Protein AF-A0A328SAB6-F1 (afdb_monomer_lite)

Structure (mmCIF, N/CA/C/O backbone):
data_AF-A0A328SAB6-F1
#
_entry.id   AF-A0A328SAB6-F1
#
loop_
_atom_site.group_PDB
_atom_site.id
_atom_site.type_symbol
_atom_site.label_atom_id
_atom_site.label_alt_id
_atom_site.label_comp_id
_atom_site.label_asym_id
_atom_site.label_entity_id
_atom_site.label_seq_id
_atom_site.pdbx_PDB_ins_code
_atom_site.Cartn_x
_atom_site.Cartn_y
_atom_site.Cartn_z
_atom_site.occupancy
_atom_site.B_iso_or_equiv
_atom_site.auth_seq_id
_atom_site.auth_comp_id
_atom_site.auth_asym_id
_atom_site.auth_atom_id
_atom_site.pdbx_PDB_model_num
ATOM 1 N N . MET A 1 1 ? -14.548 -0.091 11.273 1.00 74.00 1 MET A N 1
ATOM 2 C CA . MET A 1 1 ? -14.687 -1.023 10.130 1.00 74.00 1 MET A CA 1
ATOM 3 C C . MET A 1 1 ? -13.299 -1.236 9.564 1.00 74.00 1 MET A C 1
ATOM 5 O O . MET A 1 1 ? -12.525 -0.290 9.611 1.00 74.00 1 MET A O 1
ATOM 9 N N . LYS A 1 2 ? -12.967 -2.448 9.119 1.00 86.38 2 LYS A N 1
ATOM 10 C CA . LYS A 1 2 ? -11.664 -2.724 8.511 1.00 86.38 2 LYS A CA 1
ATOM 11 C C . LYS A 1 2 ? -11.809 -2.786 6.995 1.00 86.38 2 LYS A C 1
ATOM 13 O O . LYS A 1 2 ? -12.776 -3.380 6.518 1.00 86.38 2 LYS A O 1
ATOM 18 N N . THR A 1 3 ? -10.871 -2.185 6.271 1.00 90.56 3 THR A N 1
ATOM 19 C CA . THR A 1 3 ? -10.882 -2.111 4.805 1.00 90.56 3 THR A CA 1
ATOM 20 C C . THR A 1 3 ? -9.542 -2.575 4.254 1.00 90.56 3 THR A C 1
ATOM 22 O O . THR A 1 3 ? -8.490 -2.272 4.815 1.00 90.56 3 THR A O 1
ATOM 25 N N . LYS A 1 4 ? -9.586 -3.311 3.139 1.00 90.94 4 LYS A N 1
ATOM 26 C CA . LYS A 1 4 ? -8.392 -3.690 2.382 1.00 90.94 4 LYS A CA 1
ATOM 27 C C . LYS A 1 4 ? -7.927 -2.504 1.552 1.00 90.94 4 LYS A C 1
ATOM 29 O O . LYS A 1 4 ? -8.702 -1.967 0.768 1.00 90.94 4 LYS A O 1
ATOM 34 N N . ILE A 1 5 ? -6.674 -2.114 1.726 1.00 94.62 5 ILE A N 1
ATOM 35 C CA . ILE A 1 5 ? -6.073 -0.982 1.026 1.00 94.62 5 ILE A CA 1
ATOM 36 C C . ILE A 1 5 ? -4.715 -1.362 0.445 1.00 94.62 5 ILE A C 1
ATOM 38 O O . ILE A 1 5 ? -4.050 -2.313 0.870 1.00 94.62 5 ILE A O 1
ATOM 42 N N . CYS A 1 6 ? -4.273 -0.562 -0.514 1.00 93.56 6 CYS A N 1
ATOM 43 C CA . CYS A 1 6 ? -2.912 -0.581 -0.999 1.00 93.56 6 CYS A CA 1
ATOM 44 C C . CYS A 1 6 ? -1.952 -0.140 0.123 1.00 93.56 6 CYS A C 1
ATOM 46 O O . CYS A 1 6 ? -2.060 0.995 0.593 1.00 93.56 6 CYS A O 1
ATOM 48 N N . PRO A 1 7 ? -0.951 -0.958 0.495 1.00 92.0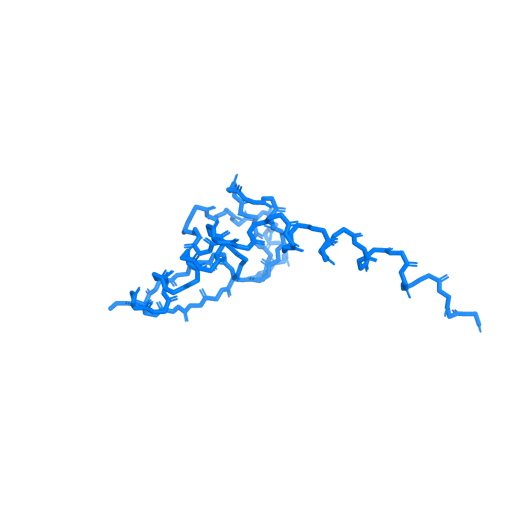6 7 PRO A N 1
ATOM 49 C CA . PRO A 1 7 ? 0.011 -0.606 1.545 1.00 92.06 7 PRO A CA 1
ATOM 50 C C . PRO A 1 7 ? 0.935 0.556 1.159 1.00 92.06 7 PRO A C 1
ATOM 52 O O . PRO A 1 7 ? 1.656 1.080 2.000 1.00 92.06 7 PRO A O 1
ATOM 55 N N . ARG A 1 8 ? 0.957 0.937 -0.123 1.00 90.38 8 ARG A N 1
ATOM 56 C CA . ARG A 1 8 ? 1.835 1.989 -0.639 1.00 90.38 8 ARG A CA 1
ATOM 57 C C . ARG A 1 8 ? 1.189 3.370 -0.585 1.00 90.38 8 ARG A C 1
ATOM 59 O O . ARG A 1 8 ? 1.836 4.317 -0.160 1.00 90.38 8 ARG A O 1
ATOM 66 N N . CYS A 1 9 ? -0.048 3.479 -1.066 1.00 92.12 9 CYS A N 1
ATOM 67 C CA . CYS A 1 9 ? -0.736 4.763 -1.233 1.00 92.12 9 CYS A CA 1
ATOM 68 C C . CYS A 1 9 ? -2.009 4.906 -0.396 1.00 92.12 9 CYS A C 1
ATOM 70 O O . CYS A 1 9 ? -2.643 5.953 -0.429 1.00 92.12 9 CYS A O 1
ATOM 72 N N . GLY A 1 10 ? -2.434 3.847 0.296 1.00 92.06 10 GLY A N 1
ATOM 73 C CA . GLY A 1 10 ? -3.652 3.857 1.103 1.00 92.06 10 GLY A CA 1
ATOM 74 C C . GLY A 1 10 ? -4.957 3.873 0.305 1.00 92.06 10 GLY A C 1
ATOM 75 O O . GLY A 1 10 ? -6.030 4.055 0.877 1.00 92.06 10 GLY A O 1
ATOM 76 N N . SER A 1 11 ? -4.892 3.687 -1.016 1.00 92.94 11 SER A N 1
ATOM 77 C CA . SER A 1 11 ? -6.079 3.580 -1.866 1.00 92.94 11 SER A CA 1
ATOM 78 C C . SER A 1 11 ? -6.768 2.228 -1.681 1.00 92.94 11 SER A C 1
ATOM 80 O O . SER A 1 11 ? -6.109 1.190 -1.657 1.00 92.94 11 SER A O 1
ATOM 82 N N . ASP A 1 12 ? -8.090 2.243 -1.569 1.00 91.94 12 ASP A N 1
ATOM 83 C CA . ASP A 1 12 ? -8.960 1.066 -1.646 1.00 91.94 12 ASP A CA 1
ATOM 84 C C . ASP A 1 12 ? -9.343 0.695 -3.090 1.00 91.94 12 ASP A C 1
ATOM 86 O O . ASP A 1 12 ? -10.020 -0.308 -3.299 1.00 91.94 12 ASP A O 1
ATOM 90 N N . ASP A 1 13 ? -8.866 1.455 -4.084 1.00 93.19 13 ASP A N 1
ATOM 91 C CA . ASP A 1 13 ? -9.025 1.148 -5.509 1.00 93.19 13 ASP A CA 1
ATOM 92 C C . ASP A 1 13 ? -8.000 0.081 -5.930 1.00 93.19 13 ASP A C 1
ATOM 94 O O . ASP A 1 13 ? -6.936 0.355 -6.504 1.00 93.19 13 ASP A O 1
ATOM 98 N N . ILE A 1 14 ? -8.291 -1.150 -5.504 1.00 91.56 14 ILE A N 1
ATOM 99 C CA . ILE A 1 14 ? -7.474 -2.339 -5.728 1.00 91.56 14 ILE A CA 1
ATOM 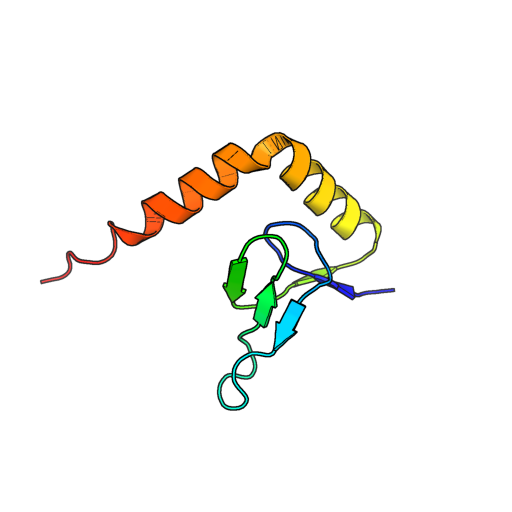100 C C . ILE A 1 14 ? -8.276 -3.430 -6.439 1.00 91.56 14 ILE A C 1
ATOM 102 O O . ILE A 1 14 ? -9.375 -3.796 -6.028 1.00 91.56 14 ILE A O 1
ATOM 106 N N . GLU A 1 15 ? -7.689 -4.007 -7.479 1.00 90.75 15 GLU A N 1
ATOM 107 C CA . GLU A 1 15 ? -8.291 -5.065 -8.283 1.00 90.75 15 GLU A CA 1
ATOM 108 C C . GLU A 1 15 ? -7.530 -6.375 -8.114 1.00 90.75 15 GLU A C 1
ATOM 110 O O . GLU A 1 15 ? -6.300 -6.413 -8.073 1.00 90.75 15 GLU A O 1
ATOM 115 N N . TRP A 1 16 ? -8.257 -7.484 -8.010 1.00 85.75 16 TRP A N 1
ATOM 116 C CA . TRP A 1 16 ? -7.640 -8.801 -7.934 1.00 85.75 16 TRP A CA 1
ATOM 117 C C . TRP A 1 16 ? -7.307 -9.301 -9.343 1.00 85.75 16 TRP A C 1
ATOM 119 O O . TRP A 1 16 ? -8.196 -9.435 -10.181 1.00 85.75 16 TRP A O 1
ATOM 129 N N . ILE A 1 17 ? -6.023 -9.549 -9.617 1.00 81.19 17 ILE A N 1
ATOM 130 C CA . ILE A 1 17 ? -5.526 -9.661 -11.000 1.00 81.19 17 ILE A CA 1
ATOM 131 C C . ILE A 1 17 ? -5.447 -11.110 -11.496 1.00 81.19 17 ILE A C 1
ATOM 133 O O . ILE A 1 17 ? -5.627 -11.361 -12.685 1.00 81.19 17 ILE A O 1
ATOM 137 N N . ILE A 1 18 ? -5.139 -12.078 -10.619 1.00 76.06 18 ILE A N 1
ATOM 138 C CA . ILE A 1 18 ? -4.859 -13.465 -11.030 1.00 76.06 18 ILE A CA 1
ATOM 139 C C . ILE A 1 18 ? -5.612 -14.467 -10.137 1.00 76.06 18 ILE A C 1
ATOM 141 O O . ILE A 1 18 ? -5.259 -14.616 -8.967 1.00 76.06 18 ILE A O 1
ATOM 145 N N . PRO A 1 19 ? -6.565 -15.249 -10.689 1.00 69.56 19 PRO A N 1
ATOM 146 C CA . PRO A 1 19 ? -7.356 -16.229 -9.937 1.00 69.56 19 PRO A CA 1
ATOM 147 C C . PRO A 1 19 ? -6.537 -17.325 -9.245 1.00 69.56 19 PRO A C 1
ATOM 149 O O . PRO A 1 19 ? -6.941 -17.856 -8.214 1.00 69.56 19 PRO A O 1
ATOM 152 N N . GLN A 1 20 ? -5.395 -17.674 -9.842 1.00 77.25 20 GLN A N 1
ATOM 153 C CA . GLN A 1 20 ? -4.470 -18.710 -9.371 1.00 77.25 20 GLN A CA 1
ATOM 154 C C . GLN A 1 20 ? -3.568 -18.215 -8.224 1.00 77.25 20 GLN A C 1
ATOM 156 O O . GLN A 1 20 ? -3.053 -19.025 -7.464 1.00 77.25 20 GLN A O 1
ATOM 161 N N . ASN A 1 21 ? -3.401 -16.893 -8.078 1.00 70.56 21 ASN A N 1
ATOM 162 C CA . ASN A 1 21 ? -2.602 -16.262 -7.029 1.00 70.56 21 ASN A CA 1
ATOM 163 C C . ASN A 1 21 ? -3.531 -15.474 -6.092 1.00 70.56 21 ASN A C 1
ATOM 165 O O . ASN A 1 21 ? -3.797 -14.283 -6.277 1.00 70.56 21 ASN A O 1
ATOM 169 N N . TRP A 1 22 ? -4.011 -16.143 -5.042 1.00 68.75 22 TRP A N 1
ATOM 170 C CA . TRP A 1 22 ? -4.975 -15.601 -4.069 1.00 68.75 22 TRP A CA 1
ATOM 171 C C . TRP A 1 22 ? -4.476 -14.393 -3.250 1.00 68.75 22 TRP A C 1
ATOM 173 O O . TRP A 1 22 ? -5.253 -13.793 -2.510 1.00 68.75 22 TRP A O 1
ATOM 183 N N . SER A 1 23 ? -3.214 -13.989 -3.419 1.00 76.56 23 SER A N 1
ATOM 184 C CA . SER A 1 23 ? -2.576 -12.900 -2.668 1.00 76.56 23 SER A CA 1
ATOM 185 C C . SER A 1 23 ? -2.124 -11.716 -3.531 1.00 76.56 23 SER A C 1
ATOM 187 O O . SER A 1 23 ? -1.428 -10.843 -3.019 1.00 76.56 23 SER A O 1
ATOM 189 N N . GLN A 1 24 ? -2.479 -11.662 -4.822 1.00 86.44 24 GLN A N 1
ATOM 190 C CA . GLN A 1 24 ? -1.947 -10.650 -5.742 1.00 86.44 24 GLN A CA 1
ATOM 191 C C . GLN A 1 24 ? -3.015 -9.672 -6.238 1.00 86.44 24 GLN A C 1
ATOM 193 O O . GLN A 1 24 ? -3.866 -10.013 -7.057 1.00 86.44 24 GLN A O 1
ATOM 198 N N . TRP A 1 25 ? -2.933 -8.439 -5.752 1.00 90.38 25 TRP A N 1
ATOM 199 C CA . TRP A 1 25 ? -3.831 -7.334 -6.074 1.00 90.38 25 TRP A CA 1
ATOM 200 C C . TRP A 1 25 ? -3.063 -6.242 -6.816 1.00 90.38 25 TRP A C 1
ATOM 202 O O . TRP A 1 25 ? -1.889 -6.025 -6.523 1.00 90.38 25 TRP A O 1
ATOM 212 N N . SER A 1 26 ? -3.707 -5.548 -7.752 1.00 91.56 26 SER A N 1
ATOM 213 C CA . SER A 1 26 ? -3.177 -4.342 -8.393 1.00 91.56 26 SER A CA 1
ATOM 214 C C . SER A 1 26 ? -3.841 -3.125 -7.795 1.00 91.56 26 SER A C 1
ATOM 216 O O . SER A 1 26 ? -5.051 -3.112 -7.628 1.00 91.56 26 SER A O 1
ATOM 218 N N . CYS A 1 27 ? -3.069 -2.090 -7.512 1.00 93.19 27 CYS A N 1
ATOM 219 C CA . CYS A 1 27 ? -3.580 -0.780 -7.155 1.00 93.19 27 CYS A CA 1
ATOM 220 C C . CYS A 1 27 ? -3.575 0.128 -8.383 1.00 93.19 27 CYS A C 1
ATOM 222 O O . CYS A 1 27 ? -2.507 0.417 -8.933 1.00 93.19 27 CYS A O 1
ATOM 224 N N . ASN A 1 28 ? -4.738 0.662 -8.743 1.00 91.31 28 ASN A N 1
ATOM 225 C CA . ASN A 1 28 ? -4.885 1.541 -9.904 1.00 91.31 28 ASN A CA 1
ATOM 226 C C . ASN A 1 28 ? -4.327 2.951 -9.670 1.00 91.31 28 ASN A C 1
ATOM 228 O O . ASN A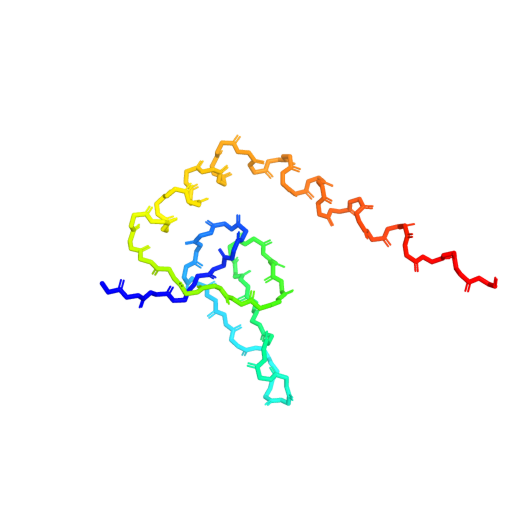 1 28 ? -4.066 3.685 -10.619 1.00 91.31 28 ASN A O 1
ATOM 232 N N . ASN A 1 29 ? -4.104 3.340 -8.411 1.00 91.50 29 ASN A N 1
ATOM 233 C CA . ASN A 1 29 ? -3.606 4.674 -8.071 1.00 91.50 29 ASN A CA 1
ATOM 234 C C . ASN A 1 29 ? -2.079 4.808 -8.212 1.00 91.50 29 ASN A C 1
ATOM 236 O O . ASN A 1 29 ? -1.570 5.850 -8.621 1.00 91.50 29 ASN A O 1
ATOM 240 N N . CYS A 1 30 ? -1.338 3.760 -7.842 1.00 89.81 30 CYS A N 1
ATOM 241 C CA . CYS A 1 30 ? 0.127 3.804 -7.755 1.00 89.81 30 CYS A CA 1
ATOM 242 C C . CYS A 1 30 ? 0.832 2.654 -8.485 1.00 89.81 30 CYS A C 1
ATOM 244 O O . CYS A 1 30 ? 2.038 2.475 -8.304 1.00 89.81 30 CYS A O 1
ATOM 246 N N . ASN A 1 31 ? 0.080 1.859 -9.256 1.00 88.88 31 ASN A N 1
ATOM 247 C CA . ASN A 1 31 ? 0.549 0.688 -10.004 1.00 88.88 31 ASN A CA 1
ATOM 248 C C . ASN A 1 31 ? 1.261 -0.367 -9.136 1.00 88.88 31 ASN A C 1
ATOM 250 O O . ASN A 1 31 ? 2.020 -1.196 -9.636 1.00 88.88 31 ASN A O 1
ATOM 254 N N . TYR A 1 32 ? 1.025 -0.353 -7.821 1.00 90.12 32 TYR A N 1
ATOM 255 C CA . TYR A 1 32 ? 1.524 -1.385 -6.922 1.00 90.12 32 TYR A CA 1
ATOM 256 C C . TYR A 1 32 ? 0.817 -2.705 -7.215 1.00 90.12 32 TYR A C 1
ATOM 258 O O . TYR A 1 32 ? -0.407 -2.755 -7.177 1.00 90.12 32 TYR A O 1
ATOM 266 N N . THR A 1 33 ? 1.581 -3.768 -7.454 1.00 90.38 33 THR A N 1
ATOM 267 C CA . THR A 1 33 ? 1.047 -5.123 -7.602 1.00 90.38 33 THR A CA 1
ATOM 268 C C . THR A 1 33 ? 1.620 -6.017 -6.510 1.00 90.38 33 THR A C 1
ATOM 270 O O . THR A 1 33 ? 2.836 -6.171 -6.416 1.00 90.38 33 THR A O 1
ATOM 273 N N . GLY A 1 34 ? 0.762 -6.592 -5.672 1.00 89.31 34 GLY A N 1
ATOM 274 C CA . GLY A 1 34 ? 1.187 -7.394 -4.529 1.00 89.31 34 GLY A CA 1
ATOM 275 C C . GLY A 1 34 ? 0.085 -7.624 -3.492 1.00 89.31 34 GLY A C 1
ATOM 276 O O . GLY A 1 34 ? -1.094 -7.405 -3.780 1.00 89.31 34 GLY A O 1
ATOM 277 N N . PRO A 1 35 ? 0.446 -8.092 -2.288 1.00 89.94 35 PRO A N 1
ATOM 278 C CA . PRO A 1 35 ? -0.495 -8.272 -1.189 1.00 89.94 35 PRO A CA 1
ATOM 279 C C . PRO A 1 35 ? -1.042 -6.939 -0.667 1.00 89.94 35 PRO A C 1
ATOM 281 O O . PRO A 1 35 ? -0.372 -5.909 -0.682 1.00 89.94 35 PRO A O 1
ATOM 284 N N . VAL A 1 36 ? -2.274 -6.975 -0.166 1.00 92.00 36 VAL A N 1
ATOM 285 C CA . VAL A 1 36 ? -2.969 -5.815 0.411 1.00 92.00 36 VAL A CA 1
ATOM 286 C C . VAL A 1 36 ? -3.029 -5.929 1.922 1.00 92.00 36 VAL A C 1
ATOM 288 O O . VAL A 1 36 ? -2.958 -7.029 2.471 1.00 92.00 36 VAL A O 1
ATOM 291 N N . VAL A 1 37 ? -3.169 -4.790 2.593 1.00 92.44 37 VAL A N 1
ATOM 292 C CA . VAL A 1 37 ? -3.263 -4.729 4.053 1.00 92.44 37 VAL A CA 1
ATOM 293 C C . VAL A 1 37 ? -4.681 -4.381 4.466 1.00 92.44 37 VAL A C 1
ATOM 295 O O . VAL A 1 37 ? -5.355 -3.596 3.803 1.00 92.44 37 VAL A O 1
ATOM 298 N N . GLU A 1 38 ? -5.143 -4.993 5.549 1.00 93.50 38 GLU A N 1
ATOM 299 C CA . GLU A 1 38 ? -6.440 -4.699 6.142 1.00 93.50 38 GLU A CA 1
ATOM 300 C C . GLU A 1 38 ? -6.230 -3.814 7.370 1.00 93.50 38 GLU A C 1
ATOM 302 O O . GLU A 1 38 ? -5.602 -4.236 8.341 1.00 93.50 38 GLU A O 1
ATOM 307 N N . VAL A 1 39 ? -6.748 -2.589 7.314 1.00 93.75 39 VAL A N 1
ATOM 308 C CA . VAL A 1 39 ? -6.544 -1.579 8.357 1.00 93.75 39 VAL A CA 1
ATOM 3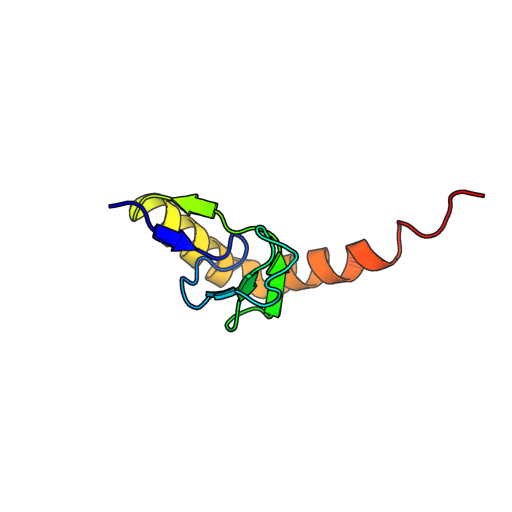09 C C . VAL A 1 39 ? -7.857 -0.900 8.740 1.00 93.75 39 VAL A C 1
ATOM 311 O O . VAL A 1 39 ? -8.856 -0.986 8.019 1.00 93.75 39 VAL A O 1
ATOM 314 N N . ASP A 1 40 ? -7.868 -0.242 9.894 1.00 95.12 40 ASP A N 1
ATOM 315 C CA . ASP A 1 40 ? -8.919 0.691 10.308 1.00 95.12 40 ASP A CA 1
ATOM 316 C C . ASP A 1 40 ? -8.813 2.052 9.596 1.00 95.12 40 ASP A C 1
ATOM 318 O O . ASP A 1 40 ? -7.864 2.340 8.867 1.00 95.12 40 ASP A O 1
ATOM 322 N N . THR A 1 41 ? -9.837 2.886 9.780 1.00 91.06 41 THR A N 1
ATOM 323 C CA . THR A 1 41 ? -9.939 4.195 9.126 1.00 91.06 41 THR A CA 1
ATOM 324 C C . THR A 1 41 ? -8.782 5.129 9.490 1.00 91.06 41 THR A C 1
ATOM 326 O O . THR A 1 41 ? -8.239 5.759 8.592 1.00 91.06 41 THR A O 1
ATOM 329 N N . GLU A 1 42 ? -8.363 5.162 10.757 1.00 93.06 42 GLU A N 1
ATOM 330 C CA . GLU A 1 42 ? -7.278 6.036 11.232 1.00 93.06 42 GLU A CA 1
ATOM 331 C C . GLU A 1 42 ? -5.948 5.668 10.559 1.00 93.06 42 GLU A C 1
ATOM 333 O O . GLU A 1 42 ? -5.277 6.511 9.964 1.00 93.06 42 GLU A O 1
ATOM 338 N N . SER A 1 43 ? -5.628 4.374 10.536 1.00 92.75 43 SER A N 1
ATOM 339 C CA . SER A 1 43 ? -4.443 3.857 9.847 1.00 92.75 43 SER A CA 1
ATOM 340 C C . SER A 1 43 ? -4.483 4.118 8.335 1.00 92.75 43 SER A C 1
ATOM 342 O O . SER A 1 43 ? -3.452 4.373 7.712 1.00 92.75 43 SER A O 1
ATOM 344 N N . LYS A 1 44 ? -5.670 4.056 7.712 1.00 92.62 44 LYS A N 1
ATOM 345 C CA . LYS A 1 44 ? -5.836 4.384 6.287 1.00 92.62 44 LYS A CA 1
ATOM 346 C C . LYS A 1 44 ? -5.470 5.845 6.019 1.00 92.62 44 LYS A C 1
ATOM 348 O O . LYS A 1 44 ? -4.752 6.105 5.055 1.00 92.62 44 LYS A O 1
ATOM 353 N N . GLU A 1 45 ? -5.949 6.769 6.847 1.00 93.31 45 GLU A N 1
ATOM 354 C CA . GLU A 1 45 ? -5.667 8.202 6.715 1.00 93.31 45 GLU A CA 1
ATOM 355 C C . GLU A 1 45 ? -4.170 8.496 6.884 1.00 93.31 45 GLU A C 1
ATOM 357 O O . GLU A 1 45 ? -3.600 9.224 6.072 1.00 93.31 45 GLU A O 1
ATOM 362 N N . GLU A 1 46 ? -3.500 7.854 7.846 1.00 94.00 46 GLU A N 1
ATOM 363 C CA . GLU A 1 46 ? -2.049 7.997 8.042 1.00 94.00 46 GLU A CA 1
ATOM 364 C C . GLU A 1 46 ? -1.247 7.555 6.804 1.00 94.00 46 GLU A C 1
ATOM 366 O O . GLU A 1 46 ? -0.340 8.257 6.346 1.00 94.00 46 GLU A O 1
ATOM 371 N N . ILE A 1 47 ? -1.606 6.413 6.206 1.00 93.12 47 ILE A N 1
ATOM 372 C CA . ILE A 1 47 ? -0.935 5.902 5.000 1.00 93.12 47 ILE A CA 1
ATOM 373 C C . ILE A 1 47 ? -1.161 6.843 3.811 1.00 93.12 47 ILE A C 1
ATOM 375 O O . ILE A 1 47 ? -0.234 7.078 3.030 1.00 93.12 47 ILE A O 1
ATOM 379 N N . GLN A 1 48 ? -2.375 7.380 3.663 1.00 92.94 48 GLN A N 1
ATOM 380 C CA . GLN A 1 48 ? -2.695 8.336 2.603 1.00 92.94 48 GLN A CA 1
ATOM 381 C C . GLN A 1 48 ? -1.903 9.636 2.772 1.00 92.94 48 GLN A C 1
ATOM 383 O O . GLN A 1 48 ? -1.268 10.084 1.818 1.00 92.94 48 GLN A O 1
ATOM 388 N N . GLU A 1 49 ? -1.844 10.187 3.985 1.00 94.38 49 GLU A N 1
ATOM 389 C CA . GLU A 1 49 ? -1.089 11.408 4.270 1.00 94.38 49 GLU A CA 1
ATOM 390 C C . GLU A 1 49 ? 0.418 11.220 4.020 1.00 94.38 49 GLU A C 1
ATOM 392 O O . GLU A 1 49 ? 1.078 12.063 3.401 1.00 94.38 49 GLU A O 1
ATOM 397 N N . ASN A 1 50 ? 0.975 10.085 4.452 1.00 92.88 50 ASN A N 1
ATOM 398 C CA . ASN A 1 50 ? 2.370 9.737 4.193 1.00 92.88 50 ASN A CA 1
ATOM 399 C C . ASN A 1 50 ? 2.652 9.626 2.688 1.00 92.88 50 ASN A C 1
ATOM 401 O O . ASN A 1 50 ? 3.679 10.111 2.205 1.00 92.88 50 ASN A O 1
ATOM 405 N N . TRP A 1 51 ? 1.734 9.026 1.926 1.00 92.00 51 TRP A N 1
ATOM 406 C CA . TRP A 1 51 ? 1.848 8.966 0.473 1.00 92.00 51 TRP A CA 1
ATOM 407 C C . TRP A 1 51 ? 1.841 10.360 -0.151 1.00 92.00 51 TRP A C 1
ATOM 409 O O . TRP A 1 51 ? 2.704 10.638 -0.976 1.00 92.00 51 TRP A O 1
ATOM 419 N N . GLU A 1 52 ? 0.952 11.264 0.257 1.00 91.62 52 GLU A N 1
ATOM 420 C CA . GLU A 1 52 ? 0.917 12.632 -0.276 1.00 91.62 52 GLU A CA 1
ATOM 421 C C . GLU A 1 52 ? 2.214 13.408 -0.008 1.00 91.62 52 GLU A C 1
ATOM 423 O O . GLU A 1 52 ? 2.711 14.106 -0.896 1.00 91.62 52 GLU A O 1
ATOM 428 N N . LYS A 1 53 ? 2.807 13.238 1.179 1.00 93.44 53 LYS A N 1
ATOM 429 C CA . LYS A 1 53 ? 4.054 13.913 1.574 1.00 93.44 53 LYS A CA 1
ATOM 430 C C . LYS A 1 53 ? 5.300 13.309 0.918 1.00 93.44 53 LYS A C 1
ATOM 432 O O . LYS A 1 53 ? 6.207 14.049 0.539 1.00 93.44 53 LYS A O 1
ATOM 437 N N . HIS A 1 54 ? 5.346 11.985 0.753 1.00 92.38 54 HIS A N 1
ATOM 438 C CA . HIS A 1 54 ? 6.564 11.255 0.372 1.00 92.38 54 HIS A CA 1
ATOM 439 C C . HIS A 1 54 ? 6.477 10.508 -0.966 1.00 92.38 54 HIS A C 1
ATOM 441 O O . HIS A 1 54 ? 7.411 9.783 -1.323 1.00 92.38 54 HIS A O 1
ATOM 447 N N . LYS A 1 55 ? 5.411 10.699 -1.755 1.00 88.81 55 LYS A N 1
ATOM 448 C CA . LYS A 1 55 ? 5.209 10.075 -3.077 1.00 88.81 55 LYS A CA 1
ATOM 449 C C . LYS A 1 55 ? 6.480 9.959 -3.937 1.00 88.81 55 LYS A C 1
ATOM 451 O O . LYS A 1 55 ? 6.779 8.841 -4.365 1.00 88.81 55 LYS A O 1
ATOM 456 N N . PRO A 1 56 ? 7.244 11.041 -4.212 1.00 88.06 56 PRO A N 1
ATOM 457 C CA . PRO A 1 56 ? 8.415 10.948 -5.087 1.00 88.06 56 PRO A CA 1
ATOM 458 C C . PRO A 1 56 ? 9.516 10.045 -4.514 1.00 88.06 56 PRO A C 1
ATOM 460 O O . PRO A 1 56 ? 10.155 9.304 -5.259 1.00 88.06 56 PRO A O 1
ATOM 463 N N . GLU A 1 57 ? 9.721 10.060 -3.197 1.00 88.69 57 GLU A N 1
ATOM 464 C CA . GLU A 1 57 ? 10.722 9.222 -2.535 1.00 88.69 57 GLU A CA 1
ATOM 465 C C . GLU A 1 57 ? 10.306 7.750 -2.516 1.00 88.69 57 GLU A C 1
ATOM 467 O O . GLU A 1 57 ? 11.130 6.872 -2.777 1.00 88.69 57 GLU A O 1
ATOM 472 N N . ILE A 1 58 ? 9.025 7.476 -2.245 1.00 86.81 58 ILE A N 1
ATOM 473 C CA . ILE A 1 58 ? 8.477 6.115 -2.229 1.00 86.81 58 ILE A CA 1
ATOM 474 C C . ILE A 1 58 ? 8.596 5.490 -3.622 1.00 86.81 58 ILE A C 1
ATOM 476 O O . ILE A 1 58 ? 9.075 4.362 -3.746 1.00 86.81 58 ILE A O 1
ATOM 480 N N . LEU A 1 59 ? 8.239 6.232 -4.677 1.00 85.62 59 LEU A N 1
ATOM 481 C CA . LEU A 1 59 ? 8.389 5.769 -6.058 1.00 85.62 59 LEU A CA 1
ATOM 482 C C . LEU A 1 59 ? 9.857 5.493 -6.408 1.00 85.62 59 LEU A C 1
ATOM 484 O O . LEU A 1 59 ? 10.163 4.419 -6.932 1.00 85.62 59 LEU A O 1
ATOM 488 N N . ARG A 1 60 ? 10.778 6.397 -6.044 1.00 85.62 60 ARG A N 1
ATOM 489 C CA . ARG A 1 60 ? 12.217 6.224 -6.303 1.00 85.62 60 ARG A CA 1
ATOM 490 C C . ARG A 1 60 ? 12.790 4.983 -5.616 1.00 85.62 60 ARG A C 1
ATOM 492 O O . ARG A 1 60 ? 13.497 4.210 -6.255 1.00 85.62 60 ARG A O 1
ATOM 499 N N . LYS A 1 61 ? 12.450 4.759 -4.342 1.00 80.81 61 LYS A N 1
ATOM 500 C CA . LYS A 1 61 ? 12.883 3.571 -3.582 1.00 80.81 61 LYS A CA 1
ATOM 501 C C . LYS A 1 61 ? 12.359 2.272 -4.186 1.00 80.81 61 LYS A C 1
ATOM 503 O O . LYS A 1 61 ? 13.028 1.250 -4.107 1.00 80.81 61 LYS A O 1
ATOM 508 N N . THR A 1 62 ? 11.162 2.295 -4.767 1.00 74.56 62 THR A N 1
ATOM 509 C CA . THR A 1 62 ? 10.578 1.091 -5.372 1.00 74.56 62 THR A CA 1
ATOM 510 C C . THR A 1 62 ? 11.151 0.763 -6.743 1.00 74.56 62 THR A C 1
ATOM 512 O O . THR A 1 62 ? 11.132 -0.402 -7.111 1.00 74.56 62 THR A O 1
ATOM 515 N N . ALA A 1 63 ? 11.678 1.753 -7.466 1.00 72.12 63 ALA A N 1
ATOM 516 C CA . ALA A 1 63 ? 12.375 1.526 -8.729 1.00 72.12 63 ALA A CA 1
ATOM 517 C C . ALA A 1 63 ? 13.793 0.970 -8.515 1.00 72.12 63 ALA A C 1
ATOM 519 O O . ALA A 1 63 ? 14.202 0.083 -9.244 1.00 72.12 63 ALA A O 1
ATOM 520 N N . GLN A 1 64 ? 14.512 1.445 -7.490 1.00 61.97 64 GLN A N 1
ATOM 521 C CA . GLN A 1 64 ? 15.903 1.032 -7.22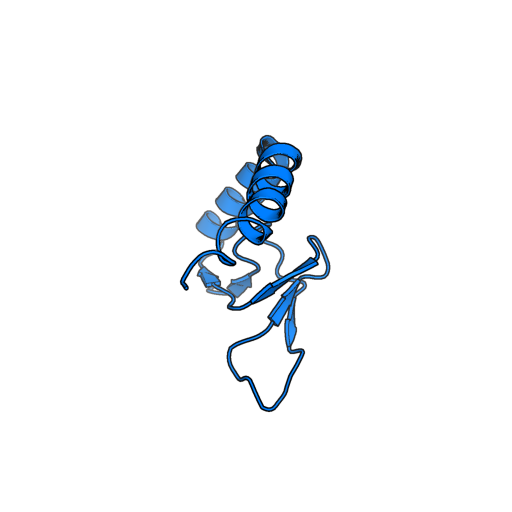6 1.00 61.97 64 GLN A CA 1
ATOM 522 C C . GLN A 1 64 ? 16.047 -0.420 -6.744 1.00 61.97 64 GLN A C 1
ATOM 524 O O . GLN A 1 64 ? 17.097 -1.013 -6.924 1.00 61.97 64 GLN A O 1
ATOM 529 N N . LYS A 1 65 ? 14.992 -1.013 -6.175 1.00 55.88 65 LYS A N 1
ATOM 530 C CA . LYS A 1 65 ? 15.008 -2.399 -5.678 1.00 55.88 65 LYS A CA 1
ATOM 531 C C . LYS A 1 65 ? 14.953 -3.479 -6.765 1.00 55.88 65 LYS A C 1
ATOM 533 O O . LYS A 1 65 ? 14.906 -4.644 -6.413 1.00 55.88 65 LYS A O 1
ATOM 538 N N . HIS A 1 66 ? 14.876 -3.129 -8.048 1.00 51.75 66 HIS A N 1
ATOM 539 C CA . HIS A 1 66 ? 14.819 -4.125 -9.126 1.00 51.75 66 HIS A CA 1
ATOM 540 C C . HIS A 1 66 ? 16.205 -4.515 -9.666 1.00 51.75 66 HIS A C 1
ATOM 542 O O . HIS A 1 66 ? 16.296 -5.475 -10.420 1.00 51.75 66 HIS A O 1
ATOM 548 N N . ASP A 1 67 ? 17.265 -3.791 -9.291 1.00 49.72 67 ASP A N 1
ATOM 549 C CA . ASP A 1 67 ? 18.616 -3.966 -9.843 1.00 49.72 67 ASP A CA 1
ATOM 550 C C . ASP A 1 67 ? 19.591 -4.704 -8.894 1.00 49.72 67 ASP A C 1
ATOM 552 O O . ASP A 1 67 ? 20.728 -4.953 -9.277 1.00 49.72 67 ASP A O 1
ATOM 556 N N . GLU A 1 68 ? 19.188 -5.046 -7.661 1.00 52.41 68 GLU A N 1
ATOM 557 C CA . GLU A 1 68 ? 20.084 -5.626 -6.633 1.00 52.41 68 GLU A CA 1
ATOM 558 C C . GLU A 1 68 ? 19.899 -7.144 -6.400 1.00 52.41 68 GLU A C 1
ATOM 560 O O . GLU A 1 68 ? 20.637 -7.718 -5.605 1.00 52.41 68 GLU A O 1
ATOM 565 N N . ASP A 1 69 ? 18.955 -7.808 -7.081 1.00 48.69 69 ASP A N 1
ATOM 566 C CA . ASP A 1 69 ? 18.633 -9.239 -6.887 1.00 48.69 69 ASP A CA 1
ATOM 567 C C . ASP A 1 69 ? 19.160 -10.169 -8.022 1.00 48.69 69 ASP A C 1
ATOM 569 O O . ASP A 1 69 ? 18.723 -11.314 -8.114 1.00 48.69 69 ASP A O 1
ATOM 573 N N . ASP A 1 70 ? 20.079 -9.710 -8.891 1.00 49.31 70 ASP A N 1
ATOM 574 C CA . ASP A 1 70 ? 20.646 -10.482 -10.032 1.00 49.31 70 ASP A CA 1
ATOM 575 C C . ASP A 1 70 ? 22.159 -10.788 -9.881 1.00 49.31 70 ASP A C 1
ATOM 577 O O . ASP A 1 70 ? 22.887 -10.844 -10.865 1.00 49.31 70 ASP A O 1
ATOM 581 N N . ASP A 1 71 ? 22.663 -10.963 -8.654 1.00 49.59 71 ASP A N 1
ATOM 582 C CA . ASP A 1 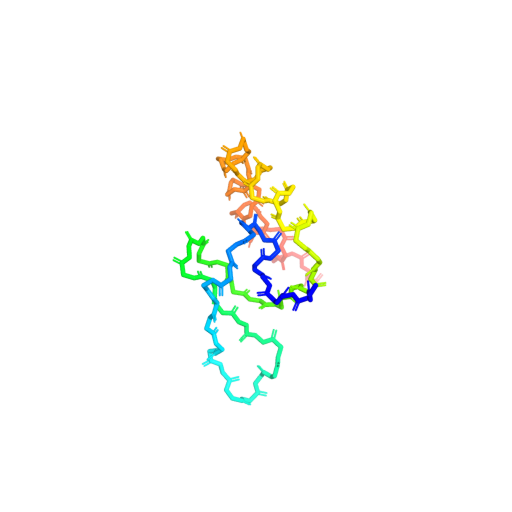71 ? 24.038 -11.445 -8.402 1.00 49.59 71 ASP A CA 1
ATOM 583 C C . ASP A 1 71 ? 24.023 -12.503 -7.281 1.00 49.59 71 ASP A C 1
ATOM 585 O O . ASP A 1 71 ? 24.313 -12.225 -6.120 1.00 49.59 71 ASP A O 1
ATOM 589 N N . ASP A 1 72 ? 23.605 -13.723 -7.624 1.00 50.34 72 ASP A N 1
ATOM 590 C CA . ASP A 1 72 ? 23.925 -14.941 -6.865 1.00 50.34 72 ASP A CA 1
ATOM 591 C C . ASP A 1 72 ? 24.309 -16.024 -7.896 1.00 50.34 72 ASP A C 1
ATOM 593 O O . ASP A 1 72 ? 23.458 -16.757 -8.407 1.00 50.34 72 ASP A O 1
ATOM 597 N N . GLU A 1 73 ? 25.594 -16.023 -8.287 1.00 55.50 73 GLU A N 1
ATOM 598 C CA . GLU A 1 73 ? 26.282 -17.119 -9.002 1.00 55.50 73 GLU A CA 1
ATOM 599 C C . GLU A 1 73 ? 27.015 -18.036 -8.009 1.00 55.50 73 GLU A C 1
ATOM 601 O O . GLU A 1 73 ? 27.704 -17.513 -7.099 1.00 55.50 73 GLU A O 1
#

Secondary structure (DSSP, 8-state):
--EEE-TTT----EEE--TT-TT-EEETTT--EE--EEE-HHHHHHHHHHHHHHHHHHHHHHHHTTSSSS---

Sequence (73 aa):
MKTKICPRCGSDDIEWIIPQNWSQWSCNNCNYTGPVVEVDTESKEEIQENWEKHKPEILRKTAQKHDEDDDDE

Radius of gyration: 13.89 Å; chains: 1; bounding box: 41×33×22 Å

pLDDT: mean 83.4, std 13.93, range [48.69, 95.12]

Foldseek 3Di:
DKAWAAQQQLHSQWADDDPVDPAWIAHPPLRDTGGTDIDDPVVSVVNNVCCVVCVVVSVVVVVVVVPPPPDDD